Protein AF-A0A557S7T5-F1 (afdb_monomer_lite)

Secondary structure (DSSP, 8-state):
-HHHHHHHHHHHHHHHHHHHHHHHHHHHTT-SEETTEEHHHHHHHHHHHHHHHHHHHHHHHHT-

pLDDT: mean 71.57, std 7.16, range [51.31, 82.19]

Structure (mmCIF, N/CA/C/O backbone):
data_AF-A0A557S7T5-F1
#
_entry.id   AF-A0A557S7T5-F1
#
loop_
_atom_site.group_PDB
_atom_site.id
_atom_site.type_symbol
_atom_site.label_atom_id
_atom_site.label_alt_id
_atom_site.label_comp_id
_atom_site.label_asym_id
_atom_site.label_entity_id
_atom_site.label_seq_id
_atom_site.pdbx_PDB_ins_code
_atom_site.Cartn_x
_atom_site.Cartn_y
_atom_site.Cartn_z
_atom_site.occupancy
_atom_site.B_iso_or_equiv
_atom_site.auth_seq_id
_atom_site.auth_comp_id
_atom_site.auth_asym_id
_atom_site.auth_atom_id
_atom_site.pdbx_PDB_model_num
ATOM 1 N N . MET A 1 1 ? -22.812 2.451 12.489 1.00 51.31 1 MET A N 1
ATOM 2 C CA . MET A 1 1 ? -21.467 3.068 12.398 1.00 51.31 1 MET A CA 1
ATOM 3 C C . MET A 1 1 ? -20.408 2.051 11.951 1.00 51.31 1 MET A C 1
ATOM 5 O O . MET A 1 1 ? -19.699 2.353 11.003 1.00 51.31 1 MET A O 1
ATOM 9 N N . ALA A 1 2 ? -20.341 0.845 12.540 1.00 57.97 2 ALA A N 1
ATOM 10 C CA . ALA A 1 2 ? -19.375 -0.208 12.165 1.00 57.97 2 ALA A CA 1
ATOM 11 C C . ALA A 1 2 ? -19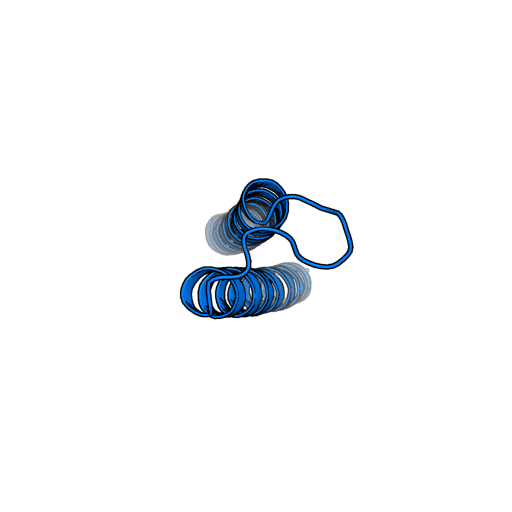.454 -0.655 10.686 1.00 57.97 2 ALA A C 1
ATOM 13 O O . ALA A 1 2 ? -18.431 -0.768 10.014 1.00 57.97 2 ALA A O 1
ATOM 14 N N . SER A 1 3 ? -20.662 -0.791 10.123 1.00 63.59 3 SER A N 1
ATOM 15 C CA . SER A 1 3 ? -20.841 -1.232 8.728 1.00 63.59 3 SER A CA 1
ATOM 16 C C . SER A 1 3 ? -20.259 -0.268 7.688 1.00 63.59 3 SER A C 1
ATOM 18 O O . SER A 1 3 ? -19.785 -0.718 6.651 1.00 63.59 3 SER A O 1
ATOM 20 N N . LEU A 1 4 ? -20.249 1.046 7.952 1.00 66.12 4 LEU A N 1
ATOM 21 C CA . LEU A 1 4 ? -19.647 2.018 7.029 1.00 66.12 4 LEU A CA 1
ATOM 22 C C . LEU A 1 4 ? -18.123 1.909 7.031 1.00 66.12 4 LEU A C 1
ATOM 24 O O . LEU A 1 4 ? -17.510 1.947 5.968 1.00 66.12 4 LEU A O 1
ATOM 28 N N . LEU A 1 5 ? -17.523 1.718 8.208 1.00 65.88 5 LEU A N 1
ATOM 29 C CA . LEU A 1 5 ? -16.076 1.575 8.346 1.00 65.88 5 LEU A CA 1
ATOM 30 C C . LEU A 1 5 ? -15.581 0.276 7.697 1.00 65.88 5 LEU A C 1
ATOM 32 O O . LEU A 1 5 ? -14.593 0.289 6.965 1.00 65.88 5 LEU A O 1
ATOM 36 N N . SER A 1 6 ? -16.331 -0.816 7.873 1.00 67.31 6 SER A N 1
ATOM 37 C CA . SER A 1 6 ? -16.048 -2.101 7.228 1.00 67.31 6 SER A CA 1
ATOM 38 C C . SER A 1 6 ? -16.175 -2.021 5.698 1.00 67.31 6 SER A C 1
ATOM 40 O O . SER A 1 6 ? -15.300 -2.501 4.973 1.00 67.31 6 SER A O 1
ATOM 42 N N . ASN A 1 7 ? -17.204 -1.334 5.182 1.00 77.50 7 ASN A N 1
ATOM 43 C CA . ASN A 1 7 ? -17.409 -1.190 3.738 1.00 77.50 7 ASN A CA 1
ATOM 44 C C . ASN A 1 7 ? -16.346 -0.288 3.082 1.00 77.50 7 ASN A C 1
ATOM 46 O O . ASN A 1 7 ? -15.825 -0.623 2.020 1.00 77.50 7 ASN A O 1
ATOM 50 N N . ILE A 1 8 ? -15.973 0.819 3.735 1.00 76.56 8 ILE A N 1
ATOM 51 C CA . ILE A 1 8 ? -14.909 1.725 3.272 1.00 76.56 8 ILE A CA 1
ATOM 52 C C . ILE A 1 8 ? -13.544 1.025 3.312 1.00 76.56 8 ILE A C 1
ATOM 54 O O . ILE A 1 8 ? -12.796 1.094 2.337 1.00 76.56 8 ILE A O 1
ATOM 58 N N . GLY A 1 9 ? -13.242 0.294 4.391 1.00 71.19 9 GLY A N 1
ATOM 59 C CA . GLY A 1 9 ? -12.012 -0.492 4.509 1.00 71.19 9 GLY A CA 1
ATOM 60 C C . GLY A 1 9 ? -11.910 -1.579 3.437 1.00 71.19 9 GLY A C 1
ATOM 61 O O . GLY A 1 9 ? -10.855 -1.750 2.826 1.00 71.19 9 GLY A O 1
ATOM 62 N N . SER A 1 10 ? -13.019 -2.261 3.129 1.00 74.62 10 SER A N 1
ATOM 63 C CA . SER A 1 10 ? -13.054 -3.262 2.057 1.00 74.62 10 SER A CA 1
ATOM 64 C C . SER A 1 10 ? -12.879 -2.642 0.668 1.00 74.62 10 SER A C 1
ATOM 66 O O . SER A 1 10 ? -12.182 -3.218 -0.166 1.00 74.62 10 SER A O 1
ATOM 68 N N . LEU A 1 11 ? -13.465 -1.465 0.418 1.00 80.38 11 LEU A N 1
ATOM 69 C CA . LEU A 1 11 ? -13.331 -0.760 -0.858 1.00 80.38 11 LEU A CA 1
ATOM 70 C C . LEU A 1 11 ? -11.890 -0.270 -1.079 1.00 80.38 11 LEU A C 1
ATOM 72 O O . LEU A 1 11 ? -11.331 -0.455 -2.158 1.00 80.38 11 LEU A O 1
ATOM 76 N N . ILE A 1 12 ? -11.263 0.286 -0.039 1.00 78.44 12 ILE A N 1
ATOM 77 C CA . ILE A 1 12 ? -9.865 0.745 -0.061 1.00 78.44 12 ILE A CA 1
ATOM 78 C C . ILE A 1 12 ? -8.898 -0.430 -0.216 1.00 78.44 12 ILE A C 1
ATOM 80 O O . ILE A 1 12 ? -7.975 -0.358 -1.026 1.00 78.44 12 ILE A O 1
ATOM 84 N N . GLY A 1 13 ? -9.134 -1.532 0.503 1.00 74.06 13 GLY A N 1
ATOM 85 C CA . GLY A 1 13 ? -8.358 -2.760 0.346 1.00 74.06 13 GLY A CA 1
ATOM 86 C C . GLY A 1 13 ? -8.451 -3.314 -1.077 1.00 74.06 13 GLY A C 1
ATOM 87 O O . GLY A 1 13 ? -7.429 -3.654 -1.671 1.00 74.06 13 GLY A O 1
ATOM 88 N N . PHE A 1 14 ? -9.652 -3.328 -1.665 1.00 79.56 14 PHE A N 1
ATOM 89 C CA . PHE A 1 14 ? -9.854 -3.769 -3.045 1.00 79.56 14 PHE A CA 1
ATOM 90 C C . PHE A 1 14 ? -9.138 -2.859 -4.053 1.00 79.56 14 PHE A C 1
ATOM 92 O O . PHE A 1 14 ? -8.436 -3.362 -4.931 1.00 79.56 14 PHE A O 1
ATOM 99 N N . LEU A 1 15 ? -9.231 -1.531 -3.897 1.00 75.75 15 LEU A N 1
ATOM 100 C CA . LEU A 1 15 ? -8.465 -0.587 -4.722 1.00 75.75 15 LEU A CA 1
ATOM 101 C C . LEU A 1 15 ? -6.953 -0.829 -4.609 1.00 75.75 15 LEU A C 1
ATOM 103 O O . LEU A 1 15 ? -6.259 -0.822 -5.624 1.00 75.75 15 LEU A O 1
ATOM 107 N N . GLY A 1 16 ? -6.447 -1.086 -3.401 1.00 74.50 16 GLY A N 1
ATOM 108 C CA . GLY A 1 16 ? -5.041 -1.411 -3.171 1.00 74.50 16 GLY A CA 1
ATOM 109 C C . GLY A 1 16 ? -4.589 -2.668 -3.922 1.00 74.50 16 GLY A C 1
ATOM 110 O O . GLY A 1 16 ? -3.542 -2.643 -4.571 1.00 74.50 16 GLY A O 1
ATOM 111 N N . ILE A 1 17 ? -5.397 -3.739 -3.907 1.00 76.94 17 ILE A N 1
ATOM 112 C CA . ILE A 1 17 ? -5.120 -4.966 -4.678 1.00 76.94 17 ILE A CA 1
ATOM 113 C C . ILE A 1 17 ? -5.025 -4.633 -6.165 1.00 76.94 17 ILE A C 1
ATOM 115 O O . ILE A 1 17 ? -4.044 -5.005 -6.806 1.00 76.94 17 ILE A O 1
ATOM 119 N N . VAL A 1 18 ? -6.008 -3.908 -6.707 1.00 80.50 18 VAL A N 1
ATOM 120 C CA . VAL A 1 18 ? -6.053 -3.557 -8.135 1.00 80.50 18 VAL A CA 1
ATOM 121 C C . VAL A 1 18 ? -4.820 -2.746 -8.540 1.00 80.50 18 VAL A C 1
ATOM 123 O O . VAL A 1 18 ? -4.184 -3.063 -9.544 1.00 80.50 18 VAL A O 1
ATOM 126 N N . ILE A 1 19 ? -4.428 -1.751 -7.740 1.00 77.62 19 ILE A N 1
ATOM 127 C CA . ILE A 1 19 ? -3.251 -0.913 -8.013 1.00 77.62 19 ILE A CA 1
ATOM 128 C C . ILE A 1 19 ? -1.961 -1.741 -7.958 1.00 77.62 19 ILE A C 1
ATOM 130 O O . ILE A 1 19 ? -1.123 -1.622 -8.854 1.00 77.62 19 ILE A O 1
ATOM 134 N N . CYS A 1 20 ? -1.804 -2.622 -6.963 1.00 75.75 20 CYS A N 1
ATOM 135 C CA . CYS A 1 20 ? -0.656 -3.529 -6.889 1.00 75.75 20 CYS A CA 1
ATOM 136 C C . CYS A 1 20 ? -0.597 -4.495 -8.078 1.00 75.75 20 CYS A C 1
ATOM 138 O O . CYS A 1 20 ? 0.490 -4.768 -8.586 1.00 75.75 20 CYS A O 1
ATOM 140 N N . LEU A 1 21 ? -1.745 -4.992 -8.539 1.00 77.00 21 LEU A N 1
ATOM 141 C CA . LEU A 1 21 ? -1.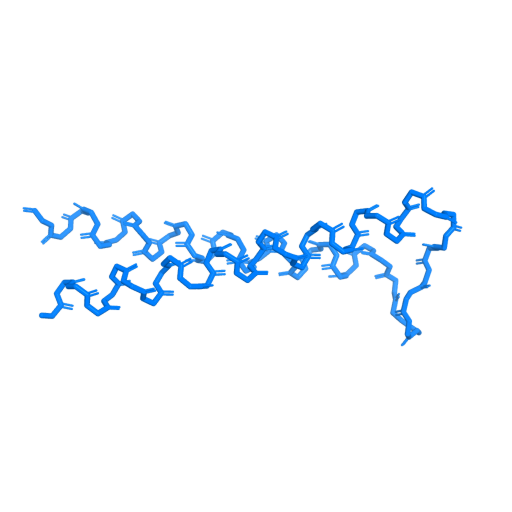832 -5.937 -9.650 1.00 77.00 21 LEU A CA 1
ATOM 142 C C . LEU A 1 21 ? -1.457 -5.256 -10.972 1.00 77.00 21 LEU A C 1
ATOM 144 O O . LEU A 1 21 ? -0.626 -5.775 -11.713 1.00 77.00 21 LEU A O 1
ATOM 148 N N . VAL A 1 22 ? -1.960 -4.043 -11.219 1.00 75.06 22 VAL A N 1
ATOM 149 C CA . VAL A 1 22 ? -1.580 -3.223 -12.384 1.00 75.06 22 VAL A CA 1
ATOM 150 C C . VAL A 1 22 ? -0.090 -2.870 -12.349 1.00 75.06 22 VAL A C 1
ATOM 152 O O . VAL A 1 22 ? 0.606 -3.014 -13.356 1.00 75.06 22 VAL A O 1
ATOM 155 N N . ALA A 1 23 ? 0.434 -2.464 -11.191 1.00 71.25 23 ALA A N 1
ATOM 156 C CA . ALA A 1 23 ? 1.850 -2.144 -11.030 1.00 71.25 23 ALA A CA 1
ATOM 157 C C . ALA A 1 23 ? 2.757 -3.386 -11.184 1.00 71.25 23 ALA A C 1
ATOM 159 O O . ALA A 1 23 ? 3.838 -3.306 -11.762 1.00 71.25 23 ALA A O 1
ATOM 160 N N . GLY A 1 24 ? 2.314 -4.559 -10.724 1.00 70.88 24 GLY A N 1
ATOM 161 C CA . GLY A 1 24 ? 3.032 -5.823 -10.895 1.00 70.88 24 GLY A CA 1
ATOM 162 C C . GLY A 1 24 ? 3.060 -6.297 -12.350 1.00 70.88 24 GLY A C 1
ATOM 163 O O . GLY A 1 24 ? 4.125 -6.640 -12.864 1.00 70.88 24 GLY A O 1
ATOM 164 N N . VAL A 1 25 ? 1.912 -6.258 -13.035 1.00 73.81 25 VAL A N 1
ATOM 165 C CA . VAL A 1 25 ? 1.789 -6.647 -14.453 1.00 73.81 25 VAL A CA 1
ATOM 166 C C . VAL A 1 25 ? 2.618 -5.728 -15.348 1.00 73.81 25 VAL A C 1
ATOM 168 O O . VAL A 1 25 ? 3.349 -6.203 -16.216 1.00 73.81 25 VAL A O 1
ATOM 171 N N . THR A 1 26 ? 2.579 -4.418 -15.104 1.00 69.56 26 THR A N 1
ATOM 172 C CA . THR A 1 26 ? 3.396 -3.455 -15.859 1.00 69.56 26 THR A CA 1
ATOM 173 C C . THR A 1 26 ? 4.895 -3.673 -15.643 1.00 69.56 26 THR A C 1
ATOM 175 O O . THR A 1 26 ? 5.661 -3.548 -16.598 1.00 69.56 26 THR A O 1
ATOM 178 N N . ARG A 1 27 ? 5.309 -4.107 -14.442 1.00 68.50 27 ARG A N 1
ATOM 179 C CA . ARG A 1 27 ? 6.709 -4.460 -14.143 1.00 68.50 27 ARG A CA 1
ATOM 180 C C . ARG A 1 27 ? 7.162 -5.710 -14.880 1.00 68.50 27 ARG A C 1
ATOM 182 O O . ARG A 1 27 ? 8.276 -5.745 -15.394 1.00 68.50 27 ARG A O 1
ATOM 189 N N . LEU A 1 28 ? 6.302 -6.726 -14.932 1.00 67.75 28 LEU A N 1
ATOM 190 C CA . LEU A 1 28 ? 6.557 -7.976 -15.654 1.00 67.75 28 LEU A CA 1
ATOM 191 C C . LEU A 1 28 ? 6.626 -7.762 -17.170 1.00 67.75 28 LEU A C 1
ATOM 193 O O . LEU A 1 28 ? 7.362 -8.467 -17.850 1.00 67.75 28 LEU A O 1
ATOM 197 N N . SER A 1 29 ? 5.928 -6.750 -17.690 1.00 69.38 29 SER A N 1
ATOM 198 C CA . SER A 1 29 ? 5.963 -6.375 -19.107 1.00 69.38 29 SER A CA 1
ATOM 199 C C . SER A 1 29 ? 7.283 -5.716 -19.553 1.00 69.38 29 SER A C 1
ATOM 201 O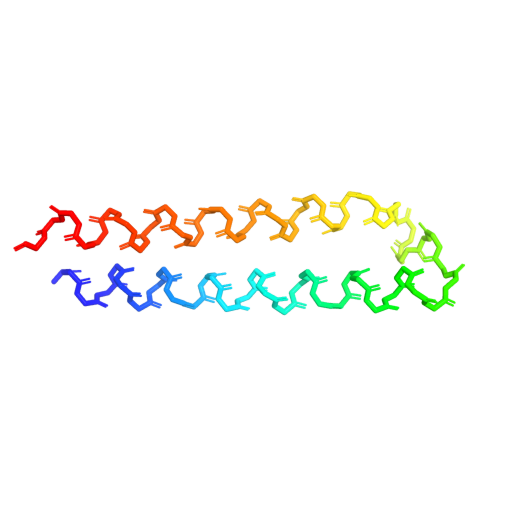 O . SER A 1 29 ? 7.388 -5.298 -20.704 1.00 69.38 29 SER A O 1
ATOM 203 N N . GLY A 1 30 ? 8.284 -5.595 -18.671 1.00 63.03 30 GLY A N 1
ATOM 204 C CA . GLY A 1 30 ? 9.607 -5.044 -18.994 1.00 63.03 30 GLY A CA 1
ATOM 205 C C . GLY A 1 30 ? 9.686 -3.513 -18.994 1.00 63.03 30 GLY A C 1
ATOM 206 O O . GLY A 1 30 ? 10.764 -2.957 -19.199 1.00 63.03 30 GLY A O 1
ATOM 207 N N . SER A 1 31 ? 8.576 -2.824 -18.713 1.00 59.66 31 SER A N 1
ATOM 208 C CA . SER A 1 31 ? 8.554 -1.376 -18.506 1.00 59.66 31 SER A CA 1
ATOM 209 C C . SER A 1 31 ? 8.829 -1.062 -17.038 1.00 59.66 31 SER A C 1
ATOM 211 O O . SER A 1 31 ? 8.038 -1.400 -16.164 1.00 59.66 31 SER A O 1
ATOM 213 N N . PHE A 1 32 ? 9.952 -0.394 -16.760 1.00 60.81 32 PHE A N 1
ATOM 214 C CA . PHE A 1 32 ? 10.328 0.086 -15.418 1.00 60.81 32 PHE A CA 1
ATOM 215 C C . PHE A 1 32 ? 9.835 1.514 -15.122 1.00 60.81 32 PHE A C 1
ATOM 217 O O . PHE A 1 32 ? 9.937 1.987 -13.986 1.00 60.81 32 PHE A O 1
ATOM 224 N N . PHE A 1 33 ? 9.207 2.148 -16.116 1.00 57.91 33 PHE A N 1
ATOM 225 C CA . PHE A 1 33 ? 8.518 3.428 -16.011 1.00 57.91 33 PHE A CA 1
ATOM 226 C C . PHE A 1 33 ? 7.076 3.308 -16.509 1.00 57.91 33 PHE A C 1
ATOM 228 O O . PHE A 1 33 ? 6.832 2.817 -17.610 1.00 57.91 33 PHE A O 1
ATOM 235 N N . LEU A 1 34 ? 6.124 3.789 -15.709 1.00 58.28 34 LEU A N 1
ATOM 236 C CA . LEU A 1 34 ? 4.724 3.937 -16.096 1.00 58.28 34 LEU A CA 1
ATOM 237 C C . LEU A 1 34 ? 4.371 5.415 -15.927 1.00 58.28 34 LEU A C 1
ATOM 239 O O . LEU 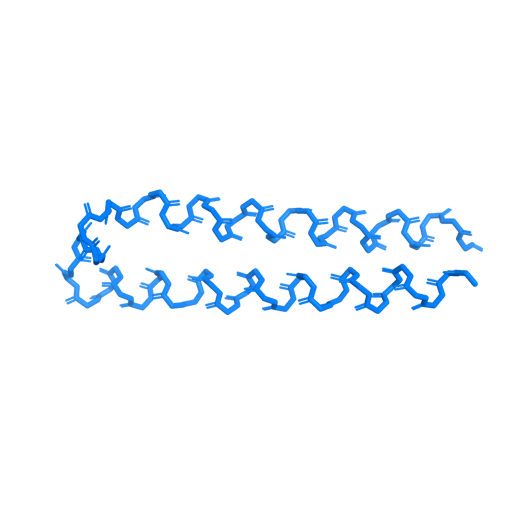A 1 34 ? 4.541 5.969 -14.843 1.00 58.28 34 LEU A O 1
ATOM 243 N N . ALA A 1 35 ? 3.940 6.069 -17.009 1.00 62.91 35 ALA A N 1
ATOM 244 C CA . ALA A 1 35 ? 3.559 7.487 -17.017 1.00 62.91 35 ALA A CA 1
ATOM 245 C C . ALA A 1 35 ? 4.630 8.466 -16.466 1.00 62.91 35 ALA A C 1
ATOM 247 O O . ALA A 1 35 ? 4.295 9.477 -15.858 1.00 62.91 35 ALA A O 1
ATOM 248 N N . GLY A 1 36 ? 5.925 8.173 -16.652 1.00 65.56 36 GLY A N 1
ATOM 249 C CA . GLY A 1 36 ? 7.024 9.038 -16.189 1.00 65.56 36 GLY A CA 1
ATOM 250 C C . GLY A 1 36 ? 7.425 8.857 -14.719 1.00 65.56 36 GLY A C 1
ATOM 251 O O . GLY A 1 36 ? 8.400 9.463 -14.283 1.00 65.56 36 GLY A O 1
ATOM 252 N N . TYR A 1 37 ? 6.750 7.973 -13.979 1.00 61.66 37 TYR A N 1
ATOM 253 C CA . TYR A 1 37 ? 7.116 7.588 -12.616 1.00 61.66 37 TYR A CA 1
ATOM 254 C C . TYR A 1 37 ? 7.731 6.186 -12.585 1.00 61.66 37 TYR A C 1
ATOM 256 O O . TYR A 1 37 ? 7.321 5.280 -13.318 1.00 61.66 37 TYR A O 1
ATOM 264 N N . GLY A 1 38 ? 8.727 5.998 -11.715 1.00 71.31 38 GLY A N 1
ATOM 265 C CA . GLY A 1 38 ? 9.339 4.691 -11.503 1.00 71.31 38 GLY A CA 1
ATOM 266 C C . GLY A 1 38 ? 8.316 3.711 -10.932 1.00 71.31 38 GLY A C 1
ATOM 267 O O . GLY A 1 38 ? 7.650 4.018 -9.939 1.00 71.31 38 GLY A O 1
ATOM 268 N N . LEU A 1 39 ? 8.210 2.513 -11.515 1.00 69.50 39 LEU A N 1
ATOM 269 C CA . LEU A 1 39 ? 7.242 1.498 -11.070 1.00 69.50 39 LEU A CA 1
ATOM 270 C C . LEU A 1 39 ? 7.371 1.136 -9.589 1.00 69.50 39 LEU A C 1
ATOM 272 O O . LEU A 1 39 ? 6.399 0.723 -8.964 1.00 69.50 39 LEU A O 1
ATOM 276 N N . GLN A 1 40 ? 8.565 1.309 -9.021 1.00 72.44 40 GLN A N 1
ATOM 277 C CA . GLN A 1 40 ? 8.816 1.115 -7.599 1.00 72.44 40 GLN A CA 1
ATOM 278 C C . GLN A 1 40 ? 7.954 2.039 -6.729 1.00 72.44 40 GLN A C 1
ATOM 280 O O . GLN A 1 40 ? 7.441 1.588 -5.713 1.00 72.44 40 GLN A O 1
ATOM 285 N N . SER A 1 41 ? 7.737 3.292 -7.148 1.00 76.69 41 SER A N 1
ATOM 286 C CA . SER A 1 41 ? 6.866 4.245 -6.449 1.00 76.69 41 SER A CA 1
ATOM 287 C C . SER A 1 41 ? 5.393 3.852 -6.567 1.00 76.69 41 SER A C 1
ATOM 289 O O . SER A 1 41 ? 4.670 3.905 -5.576 1.00 76.69 41 SER A O 1
ATOM 291 N N . LEU A 1 42 ? 4.967 3.376 -7.743 1.00 72.19 42 LEU A N 1
ATOM 292 C CA . LEU A 1 42 ? 3.595 2.919 -7.977 1.00 72.19 42 LEU A CA 1
ATOM 293 C C . LEU A 1 42 ? 3.265 1.652 -7.168 1.00 72.19 42 LEU A C 1
ATOM 295 O O . LEU A 1 42 ? 2.188 1.548 -6.583 1.00 72.19 42 LEU A O 1
ATOM 299 N N . LEU A 1 43 ? 4.220 0.719 -7.075 1.00 74.88 43 LEU A N 1
ATOM 300 C CA . LEU A 1 43 ? 4.123 -0.455 -6.205 1.00 74.88 43 LEU A CA 1
ATOM 301 C C . LEU A 1 43 ? 4.090 -0.067 -4.725 1.00 74.88 43 LEU A C 1
ATOM 303 O O . LEU A 1 43 ? 3.268 -0.605 -3.987 1.00 74.88 43 LEU A O 1
ATOM 307 N N . LEU A 1 44 ? 4.937 0.876 -4.295 1.00 81.44 44 LEU A N 1
ATOM 308 C CA . LEU A 1 44 ? 4.936 1.360 -2.911 1.00 81.44 44 LEU A CA 1
ATOM 309 C C . LEU A 1 44 ? 3.609 2.039 -2.552 1.00 81.44 44 LEU A C 1
ATOM 311 O O . LEU A 1 44 ? 3.083 1.813 -1.467 1.00 81.44 44 LEU A O 1
ATOM 315 N N . ALA A 1 45 ? 3.049 2.833 -3.468 1.00 78.06 45 ALA A N 1
ATOM 316 C CA . ALA A 1 45 ? 1.752 3.478 -3.293 1.00 78.06 45 ALA A CA 1
ATOM 317 C C . ALA A 1 45 ? 0.612 2.448 -3.198 1.00 78.06 45 ALA A C 1
ATOM 319 O O . ALA A 1 45 ? -0.230 2.551 -2.306 1.00 78.06 45 ALA A O 1
ATOM 320 N N . GLY A 1 46 ? 0.617 1.422 -4.059 1.00 77.00 46 GLY A N 1
ATOM 321 C CA . GLY A 1 46 ? -0.339 0.310 -3.996 1.00 77.00 46 GLY A CA 1
ATOM 322 C C . GLY A 1 46 ? -0.248 -0.479 -2.685 1.00 77.00 46 GLY A C 1
ATOM 323 O O . GLY A 1 46 ? -1.268 -0.723 -2.040 1.00 77.00 46 GLY A O 1
ATOM 324 N N . MET A 1 47 ? 0.971 -0.799 -2.238 1.00 79.00 47 MET A N 1
ATOM 325 C CA . MET A 1 47 ? 1.211 -1.435 -0.938 1.00 79.00 47 MET A CA 1
ATOM 326 C C . MET A 1 47 ? 0.747 -0.547 0.222 1.00 79.00 47 MET A C 1
ATOM 328 O O . MET A 1 47 ? 0.094 -1.039 1.137 1.00 79.00 47 MET A O 1
ATOM 332 N N . GLY A 1 48 ? 1.008 0.761 0.171 1.00 80.12 48 GLY A N 1
ATOM 333 C CA . GLY A 1 48 ? 0.517 1.716 1.164 1.00 80.12 48 GLY A CA 1
ATOM 334 C C . GLY A 1 48 ? -1.010 1.708 1.273 1.00 80.12 48 GLY A C 1
ATOM 335 O O . GLY A 1 48 ? -1.542 1.607 2.377 1.00 80.12 48 GLY A O 1
ATOM 336 N N . LEU A 1 49 ? -1.721 1.719 0.139 1.00 73.38 49 LEU A N 1
ATOM 337 C CA . LEU A 1 49 ? -3.185 1.617 0.124 1.00 73.38 49 LEU A CA 1
ATOM 338 C C . LEU A 1 49 ? -3.693 0.283 0.692 1.00 73.38 49 LEU A C 1
ATOM 340 O O . LEU A 1 49 ? -4.680 0.268 1.428 1.00 73.38 49 LEU A O 1
ATOM 344 N N . LEU A 1 50 ? -3.011 -0.825 0.383 1.00 76.94 50 LEU A N 1
ATOM 345 C CA . LEU A 1 50 ? -3.316 -2.147 0.939 1.00 76.94 50 LEU A CA 1
ATOM 346 C C . LEU A 1 50 ? -3.168 -2.176 2.461 1.00 76.94 50 LEU A C 1
ATOM 348 O O . LEU A 1 50 ? -4.073 -2.655 3.146 1.00 76.94 50 LEU A O 1
ATOM 352 N N . LEU A 1 51 ? -2.057 -1.654 2.994 1.00 82.19 51 LEU A N 1
ATOM 353 C CA . LEU A 1 51 ? -1.832 -1.592 4.439 1.00 82.19 51 LEU A CA 1
ATOM 354 C C . LEU A 1 51 ? -2.898 -0.737 5.126 1.00 82.19 51 LEU A C 1
ATOM 356 O O . LEU A 1 51 ? -3.445 -1.164 6.140 1.00 82.19 51 LEU A O 1
ATOM 360 N N . VAL A 1 52 ? -3.243 0.423 4.558 1.00 77.69 52 VAL A N 1
ATOM 361 C CA . VAL A 1 52 ? -4.293 1.301 5.099 1.00 77.69 52 VAL A CA 1
ATOM 362 C C . VAL A 1 52 ? -5.658 0.605 5.092 1.00 77.69 52 VAL A C 1
ATOM 364 O O . VAL A 1 52 ? -6.362 0.633 6.102 1.00 77.69 52 VAL A O 1
ATOM 367 N N . GLY A 1 53 ? -6.022 -0.076 4.001 1.00 74.94 53 GLY A N 1
ATOM 368 C CA . GLY A 1 53 ? -7.262 -0.857 3.921 1.00 74.94 53 GLY A CA 1
ATOM 369 C C . GLY A 1 53 ? -7.310 -2.009 4.929 1.00 74.94 53 GLY A C 1
ATOM 370 O O . GLY A 1 53 ? -8.341 -2.238 5.562 1.00 74.94 53 GLY A O 1
ATOM 371 N N . CYS A 1 54 ? -6.183 -2.698 5.131 1.00 76.56 54 CYS A N 1
ATOM 372 C CA . CYS A 1 54 ? -6.059 -3.761 6.125 1.00 76.56 54 CYS A CA 1
ATOM 373 C C . CYS A 1 54 ? -6.212 -3.212 7.552 1.00 76.56 54 CYS A C 1
ATOM 375 O O . CYS A 1 54 ? -6.987 -3.755 8.336 1.00 76.56 54 CYS A O 1
ATOM 377 N N . PHE A 1 55 ? -5.558 -2.088 7.862 1.00 78.81 55 PHE A N 1
ATOM 378 C CA . PHE A 1 55 ? -5.638 -1.438 9.172 1.00 78.81 55 PHE A CA 1
ATOM 379 C C . PHE A 1 55 ? -7.065 -0.974 9.495 1.00 78.81 55 PHE A C 1
ATOM 381 O O . PHE A 1 55 ? -7.566 -1.245 10.580 1.00 78.81 55 PHE A O 1
ATOM 388 N N . LEU A 1 56 ? -7.764 -0.368 8.526 1.00 73.81 56 LEU A N 1
ATOM 389 C CA . LEU A 1 56 ? -9.177 0.014 8.659 1.00 73.81 56 LEU A CA 1
ATOM 390 C C . LEU A 1 56 ? -10.091 -1.192 8.917 1.00 73.81 56 LEU A C 1
ATOM 392 O O . LEU A 1 56 ? -11.036 -1.094 9.699 1.00 73.81 56 LEU A O 1
ATOM 396 N N . LYS A 1 57 ? -9.819 -2.333 8.273 1.00 69.25 57 LYS A N 1
ATOM 397 C CA . LYS A 1 57 ? -10.588 -3.569 8.471 1.00 69.25 57 LYS A CA 1
ATOM 398 C C . LYS A 1 57 ? -10.310 -4.202 9.842 1.00 69.25 57 LYS A C 1
ATOM 400 O O . LYS A 1 57 ? -11.247 -4.689 10.466 1.00 69.25 57 LYS A O 1
ATOM 405 N N . LEU A 1 58 ? -9.061 -4.171 10.321 1.00 75.88 58 LEU A N 1
ATOM 406 C CA . LEU A 1 58 ? -8.695 -4.614 11.674 1.00 75.88 58 LEU A CA 1
ATOM 407 C C . LEU A 1 58 ? -9.300 -3.716 12.759 1.00 75.88 58 LEU A C 1
ATOM 409 O O . LEU A 1 58 ? -9.833 -4.237 13.732 1.00 75.88 58 LEU A O 1
ATOM 413 N N . GLU A 1 59 ? -9.256 -2.395 12.589 1.00 74.25 59 GLU A N 1
ATOM 414 C CA . GLU A 1 59 ? -9.907 -1.432 13.489 1.00 74.25 59 GLU A CA 1
ATOM 415 C C . GLU A 1 59 ? -11.422 -1.655 13.535 1.00 74.25 59 GLU A C 1
ATOM 417 O O . GLU A 1 59 ? -12.015 -1.628 14.610 1.00 74.25 59 GLU A O 1
ATOM 422 N N . ALA A 1 60 ? -12.049 -1.925 12.384 1.00 70.06 60 ALA A N 1
ATOM 423 C CA . ALA A 1 60 ? -13.462 -2.281 12.332 1.00 70.06 60 ALA A CA 1
ATOM 424 C C . ALA A 1 60 ? -13.744 -3.559 13.135 1.00 70.06 60 ALA A C 1
ATOM 426 O O . ALA A 1 60 ? -14.616 -3.512 13.989 1.00 70.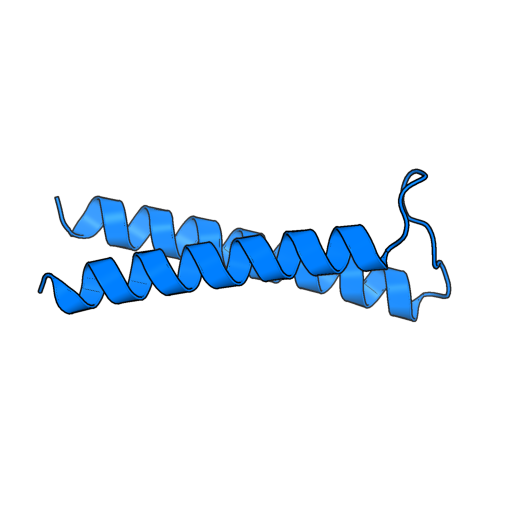06 60 ALA A O 1
ATOM 427 N N . LEU A 1 61 ? -12.968 -4.632 12.919 1.00 71.50 61 LEU A N 1
ATOM 428 C CA . LEU A 1 61 ? -13.119 -5.924 13.606 1.00 71.50 61 LEU A CA 1
ATOM 429 C C . LEU A 1 61 ? -12.813 -5.855 15.115 1.00 71.50 61 LEU A C 1
ATOM 431 O O . LEU A 1 61 ? -13.411 -6.571 15.903 1.00 71.50 61 LEU A O 1
ATOM 435 N N . THR A 1 62 ? -11.872 -5.001 15.524 1.00 77.12 62 THR A N 1
ATOM 436 C CA . THR A 1 62 ? -11.483 -4.810 16.936 1.00 77.12 62 THR A CA 1
ATOM 437 C C . THR A 1 62 ? -12.549 -4.050 17.725 1.00 77.12 62 THR A C 1
ATOM 439 O O . THR A 1 62 ? -12.593 -4.124 18.951 1.00 77.12 62 THR A O 1
ATOM 442 N N . ARG A 1 63 ? -13.394 -3.279 17.034 1.00 64.56 63 ARG A N 1
ATOM 443 C CA . ARG A 1 63 ? -14.454 -2.470 17.643 1.00 64.56 63 ARG A CA 1
ATOM 444 C C . ARG A 1 63 ? -15.802 -3.203 17.719 1.00 64.56 63 ARG A C 1
ATOM 446 O O . ARG A 1 63 ? -16.791 -2.560 18.079 1.00 64.56 63 ARG A O 1
ATOM 453 N N . GLU A 1 64 ? -15.833 -4.488 17.359 1.00 52.28 64 GLU A N 1
ATOM 454 C CA . GLU A 1 64 ? -16.978 -5.417 17.450 1.00 52.28 64 GLU A CA 1
ATOM 455 C C . GLU A 1 64 ? -16.848 -6.311 18.690 1.00 52.28 64 GLU A C 1
ATOM 457 O O . GLU A 1 64 ? -17.9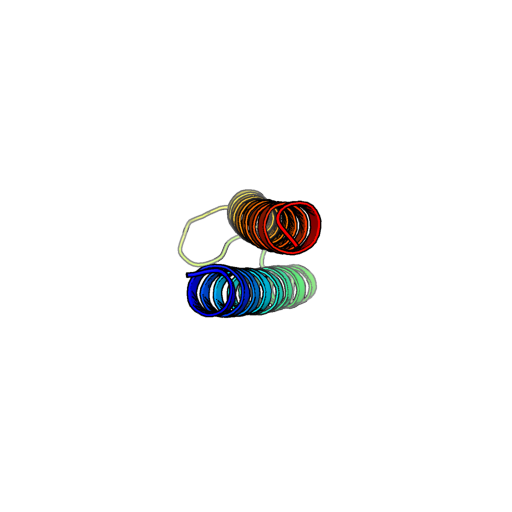09 -6.698 19.228 1.00 52.28 64 GLU A O 1
#

Radius of gyration: 14.15 Å; chains: 1; bounding box: 32×17×37 Å

Foldseek 3Di:
DLVVLQVVLVVLLVQLVVQLVVLVVCVVVVDQDDPNDGSVVSNVVSVVSNVSSVVSNVVSVVVD

Organism: NCBI:txid191960

Sequence (64 aa):
MASLLSNIGSLIGFLGIVICLVAGVTRLSGSFFLAGYGLQSLLLAGMGLLLVGCFLKLEALTRE